Protein AF-A0A936VKK0-F1 (afdb_monomer_lite)

Secondary structure (DSSP, 8-state):
-----HHHHHHHHHHHHHHHHHTT---SS-HHHHHHHTSPP----HHHHHHH---PPPHHHHHHHHHHHHHHHHS-TTS--

pLDDT: mean 89.1, std 9.47, range [53.97, 98.31]

Sequence (81 aa):
MLKVSKKLAMAGSSIISSFYNNWGKTSPVMPSEVEQAECFWYFDSSKAITELGFAPRDSQETLQDTIAYLRRNFLGEGVFD

Radius of gyration: 18.64 Å; chains: 1; bounding box: 44×35×35 Å

Foldseek 3Di:
DDDDDLVRQLVVQVVQQVVQVVVVHGRPGHSVVSVVVPDDDDDDCVVCCVPVVDDDDDPVVVVVVVVVVCCVPPVPVPPVD

Structure (mmCIF, N/CA/C/O backbone):
data_AF-A0A936VKK0-F1
#
_entry.id   AF-A0A936VKK0-F1
#
loop_
_atom_site.group_PDB
_atom_site.id
_atom_site.type_symbol
_atom_site.label_atom_id
_atom_site.label_alt_id
_atom_site.label_comp_id
_atom_site.label_asym_id
_atom_site.label_entity_id
_atom_site.label_seq_id
_atom_site.pdbx_PDB_ins_code
_atom_site.Cartn_x
_atom_site.Cartn_y
_atom_site.Cartn_z
_atom_site.occupancy
_atom_site.B_iso_or_equiv
_atom_site.auth_seq_id
_atom_site.auth_comp_id
_atom_site.auth_asym_id
_atom_site.auth_atom_id
_atom_site.pdbx_PDB_model_num
ATOM 1 N N . MET A 1 1 ? 10.874 -14.767 -2.048 1.00 53.97 1 MET A N 1
ATOM 2 C CA . MET A 1 1 ? 11.063 -13.336 -2.373 1.00 53.97 1 MET A CA 1
ATOM 3 C C . MET A 1 1 ? 12.199 -12.806 -1.508 1.00 53.97 1 MET A C 1
ATOM 5 O O . MET A 1 1 ? 12.130 -12.981 -0.297 1.00 53.97 1 MET A O 1
ATOM 9 N N . LEU A 1 2 ? 13.275 -12.274 -2.097 1.00 67.69 2 LEU A N 1
ATOM 10 C CA . LEU A 1 2 ? 14.413 -11.739 -1.335 1.00 67.69 2 LEU A CA 1
ATOM 11 C C . LEU A 1 2 ? 14.005 -10.401 -0.704 1.00 67.69 2 LEU A C 1
ATOM 13 O O . LEU A 1 2 ? 13.566 -9.499 -1.412 1.00 67.69 2 LEU A O 1
ATOM 17 N N . LYS A 1 3 ? 14.118 -10.280 0.622 1.00 78.38 3 LYS A N 1
ATOM 18 C CA . LYS A 1 3 ? 13.771 -9.051 1.341 1.00 78.38 3 LYS A CA 1
ATOM 19 C C . LYS A 1 3 ? 14.985 -8.123 1.343 1.00 78.38 3 LYS A C 1
ATOM 21 O O . LYS A 1 3 ? 16.022 -8.455 1.913 1.00 78.38 3 LYS A O 1
ATOM 26 N N . VAL A 1 4 ? 14.866 -6.985 0.669 1.00 85.50 4 VAL A N 1
ATOM 27 C CA . VAL A 1 4 ? 15.904 -5.949 0.635 1.00 85.50 4 VAL A CA 1
ATOM 28 C C . VAL A 1 4 ? 15.834 -5.149 1.936 1.00 85.50 4 VAL A C 1
ATOM 30 O O . VAL A 1 4 ? 14.753 -4.920 2.470 1.00 85.50 4 VAL A O 1
ATOM 33 N N . SER A 1 5 ? 16.981 -4.755 2.492 1.00 90.25 5 SER A N 1
ATOM 34 C CA . SER A 1 5 ? 16.982 -3.891 3.675 1.00 90.25 5 SER A CA 1
ATOM 35 C C . SER A 1 5 ? 16.532 -2.477 3.298 1.00 90.25 5 SER A C 1
ATOM 37 O O . SER A 1 5 ? 16.918 -1.967 2.246 1.00 90.25 5 SER A O 1
ATOM 39 N N . LYS A 1 6 ? 15.788 -1.802 4.185 1.00 87.56 6 LYS A N 1
ATOM 40 C CA . LYS A 1 6 ? 15.315 -0.421 3.974 1.00 87.56 6 LYS A CA 1
ATOM 41 C C . LYS A 1 6 ? 16.421 0.524 3.490 1.00 87.56 6 LYS A C 1
ATOM 43 O O . LYS A 1 6 ? 16.225 1.295 2.561 1.00 87.56 6 LYS A O 1
ATOM 48 N N . LYS A 1 7 ? 17.619 0.434 4.082 1.00 91.44 7 LYS A N 1
ATOM 49 C CA . LYS A 1 7 ? 18.772 1.263 3.687 1.00 91.44 7 LYS A CA 1
ATOM 50 C C . LYS A 1 7 ? 19.175 1.040 2.229 1.00 91.44 7 LYS A C 1
ATOM 52 O O . LYS A 1 7 ? 19.463 2.004 1.529 1.00 91.44 7 LYS A O 1
ATOM 57 N N . LEU A 1 8 ? 19.190 -0.215 1.782 1.00 92.12 8 LEU A N 1
ATOM 58 C CA . LEU A 1 8 ? 19.556 -0.554 0.411 1.00 92.12 8 LEU A CA 1
ATOM 59 C C . LEU A 1 8 ? 18.467 -0.120 -0.581 1.00 92.12 8 LEU A C 1
ATOM 61 O O . LEU A 1 8 ? 18.799 0.416 -1.635 1.00 92.12 8 LEU A O 1
ATOM 65 N N . ALA A 1 9 ? 17.190 -0.271 -0.216 1.00 90.12 9 ALA A N 1
ATOM 66 C CA . ALA A 1 9 ? 16.065 0.202 -1.022 1.00 90.12 9 ALA A CA 1
ATOM 67 C C . ALA A 1 9 ? 16.103 1.730 -1.219 1.00 90.12 9 ALA A C 1
ATOM 69 O O . ALA A 1 9 ? 16.059 2.202 -2.353 1.00 90.12 9 ALA A O 1
ATOM 70 N N . MET A 1 10 ? 16.294 2.490 -0.133 1.00 92.88 10 MET A N 1
ATOM 71 C CA . MET A 1 10 ? 16.391 3.958 -0.167 1.00 92.88 10 MET A CA 1
ATOM 72 C C . MET A 1 10 ? 17.614 4.468 -0.945 1.00 92.88 10 MET A C 1
ATOM 74 O O . MET A 1 10 ? 17.537 5.465 -1.668 1.00 92.88 10 MET A O 1
ATOM 78 N N . ALA A 1 11 ? 18.765 3.802 -0.805 1.00 92.44 11 ALA A N 1
ATOM 79 C CA . ALA A 1 11 ? 19.964 4.163 -1.560 1.00 92.44 11 ALA A CA 1
ATOM 80 C C . ALA A 1 11 ? 19.765 3.916 -3.064 1.00 92.44 11 ALA A C 1
ATOM 82 O O . ALA A 1 11 ? 20.052 4.793 -3.879 1.00 92.44 11 ALA A O 1
ATOM 83 N N . GLY A 1 12 ? 19.214 2.753 -3.426 1.00 91.75 12 GLY A N 1
ATOM 84 C CA . GLY A 1 12 ? 18.919 2.404 -4.813 1.00 91.75 12 GLY A CA 1
ATOM 85 C C . GLY A 1 12 ? 17.934 3.371 -5.468 1.00 91.75 12 GLY A C 1
ATOM 86 O O . GLY A 1 12 ? 18.205 3.868 -6.562 1.00 91.75 12 GLY A O 1
ATOM 87 N N . SER A 1 13 ? 16.836 3.711 -4.784 1.00 91.00 13 SER A N 1
ATOM 88 C CA . SER A 1 13 ? 15.842 4.653 -5.311 1.00 91.00 13 SER A CA 1
ATOM 89 C C . SER A 1 13 ? 16.423 6.045 -5.547 1.00 91.00 13 SER A C 1
ATOM 91 O O . SER A 1 13 ? 16.099 6.674 -6.548 1.00 91.00 13 SER A O 1
ATOM 93 N N . SER A 1 14 ? 17.317 6.509 -4.668 1.00 91.06 14 SER A N 1
ATOM 94 C CA . SER A 1 14 ? 17.950 7.833 -4.780 1.00 91.06 14 SER A CA 1
ATOM 95 C C . SER A 1 14 ? 18.919 7.918 -5.964 1.00 91.06 14 SER A C 1
ATOM 97 O O . SER A 1 14 ? 19.001 8.949 -6.640 1.00 91.06 14 SER A O 1
ATOM 99 N N . ILE A 1 15 ? 19.636 6.824 -6.249 1.00 93.75 15 ILE A N 1
ATOM 100 C CA . ILE A 1 15 ? 20.514 6.713 -7.422 1.00 93.75 15 ILE A CA 1
ATOM 101 C C . ILE A 1 15 ? 19.675 6.734 -8.703 1.00 93.75 15 ILE A C 1
ATOM 103 O O . ILE A 1 15 ? 19.958 7.524 -9.606 1.00 93.75 15 ILE A O 1
ATOM 107 N N . ILE A 1 16 ? 18.619 5.913 -8.762 1.00 91.94 16 ILE A N 1
ATOM 108 C CA . ILE A 1 16 ? 17.715 5.847 -9.920 1.00 91.94 16 ILE A CA 1
ATOM 109 C C . ILE A 1 16 ? 17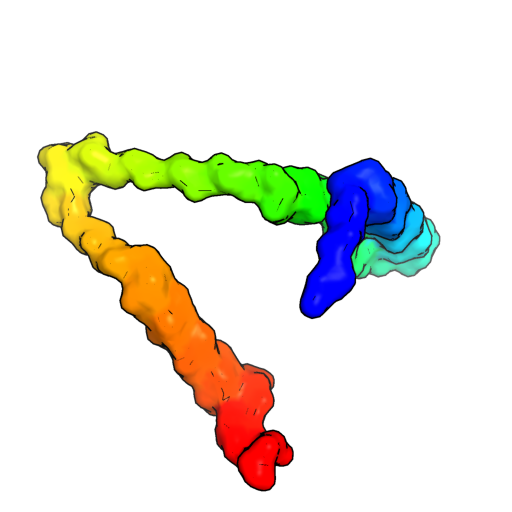.083 7.218 -10.172 1.00 91.94 16 ILE A C 1
ATOM 111 O O . ILE A 1 16 ? 17.165 7.728 -11.289 1.00 91.94 16 ILE A O 1
ATOM 115 N N . SER A 1 17 ? 16.529 7.864 -9.142 1.00 91.50 17 SER A N 1
ATOM 116 C CA . SER A 1 17 ? 15.881 9.165 -9.310 1.00 91.50 17 SER A CA 1
ATOM 117 C C . SER A 1 17 ? 16.837 10.245 -9.801 1.00 91.50 17 SER A C 1
ATOM 119 O O . SER A 1 17 ? 16.484 11.021 -10.685 1.00 91.50 17 SER A O 1
ATOM 121 N N . SER A 1 18 ? 18.066 10.275 -9.280 1.00 91.62 18 SER A N 1
ATOM 122 C CA . SER A 1 18 ? 19.076 11.256 -9.699 1.00 91.62 18 SER A CA 1
ATOM 123 C C . SER A 1 18 ? 19.465 11.082 -11.168 1.00 91.62 18 SER A C 1
ATOM 125 O O . SER A 1 18 ? 19.600 12.065 -11.895 1.00 91.62 18 SER A O 1
ATOM 127 N N . PHE A 1 19 ? 19.592 9.836 -11.625 1.00 95.69 19 PHE A N 1
ATOM 128 C CA . PHE A 1 19 ? 19.929 9.525 -13.010 1.00 95.69 19 PHE A CA 1
ATOM 129 C C . PHE A 1 19 ? 18.836 9.961 -13.994 1.00 95.69 19 PHE A C 1
ATOM 131 O O . PHE A 1 19 ? 19.127 10.624 -14.990 1.00 95.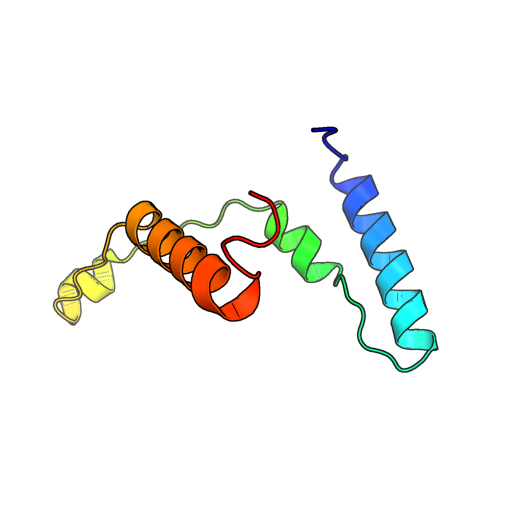69 19 PHE A O 1
ATOM 138 N N . TYR A 1 20 ? 17.574 9.645 -13.690 1.00 94.06 20 TYR A N 1
ATOM 139 C CA . TYR A 1 20 ? 16.438 10.034 -14.531 1.00 94.06 20 TYR A CA 1
ATOM 140 C C . TYR A 1 20 ? 16.260 11.553 -14.586 1.00 94.06 20 TYR A C 1
ATOM 142 O O . TYR A 1 20 ? 16.126 12.112 -15.678 1.00 94.06 20 TYR A O 1
ATOM 150 N N . ASN A 1 21 ? 16.365 12.227 -13.437 1.00 91.19 21 ASN A N 1
ATOM 151 C CA . ASN A 1 21 ? 16.272 13.683 -13.363 1.00 91.19 21 ASN A CA 1
ATOM 152 C C . ASN A 1 21 ? 17.372 14.369 -14.187 1.00 91.19 21 ASN A C 1
ATOM 154 O O . ASN A 1 21 ? 17.092 15.333 -14.896 1.00 91.19 21 ASN A O 1
ATOM 158 N N . ASN A 1 22 ? 18.605 13.849 -14.158 1.00 94.44 22 ASN A N 1
ATOM 159 C CA . ASN A 1 22 ? 19.710 14.382 -14.961 1.00 94.44 22 ASN A CA 1
ATOM 160 C C . ASN A 1 22 ? 19.466 14.252 -16.477 1.00 94.44 22 ASN A C 1
ATOM 162 O O . ASN A 1 22 ? 19.941 15.069 -17.261 1.00 94.44 22 ASN A O 1
ATOM 166 N N . TRP A 1 23 ? 18.701 13.248 -1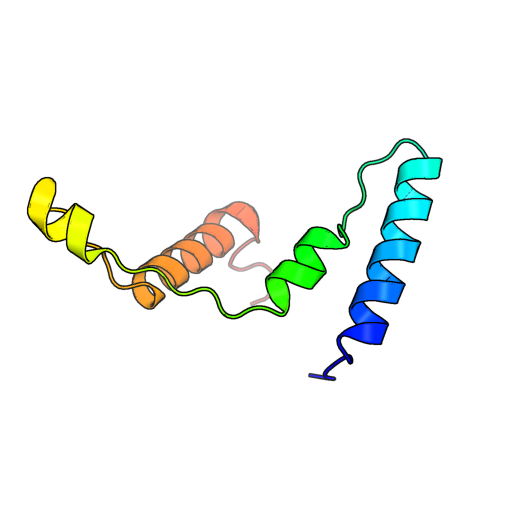6.903 1.00 94.19 23 TRP A N 1
ATOM 167 C CA . TRP A 1 23 ? 18.264 13.081 -18.292 1.00 94.19 23 TRP A CA 1
ATOM 168 C C . TRP A 1 23 ? 16.954 13.806 -18.630 1.00 94.19 23 TRP A C 1
ATOM 170 O O . TRP A 1 23 ? 16.415 13.605 -19.719 1.00 94.19 23 TRP A O 1
ATOM 180 N N . GLY A 1 24 ? 16.432 14.639 -17.724 1.00 92.56 24 GLY A N 1
ATOM 181 C CA . GLY A 1 24 ? 15.180 15.371 -17.926 1.00 92.56 24 GLY A CA 1
ATOM 182 C C . GLY A 1 24 ? 13.951 14.462 -18.023 1.00 92.56 24 GLY A C 1
ATOM 183 O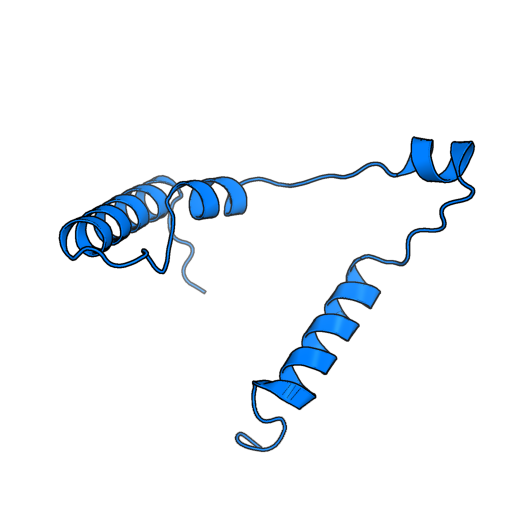 O . GLY A 1 24 ? 12.944 14.855 -18.609 1.00 92.56 24 GLY A O 1
ATOM 184 N N . LYS A 1 25 ? 14.033 13.235 -17.492 1.00 92.88 25 LYS A N 1
ATOM 185 C CA . LYS A 1 25 ? 12.939 12.258 -17.477 1.00 92.88 25 LYS A CA 1
ATOM 186 C C . LYS A 1 25 ? 12.413 12.067 -16.061 1.00 92.88 25 LYS A C 1
ATOM 188 O O . LYS A 1 25 ? 13.158 12.154 -15.091 1.00 92.88 25 LYS A O 1
ATOM 193 N N . THR A 1 26 ? 11.134 11.729 -15.950 1.00 89.31 26 THR A N 1
ATOM 194 C CA . THR A 1 26 ? 10.530 11.332 -14.677 1.00 89.31 26 THR A CA 1
ATOM 195 C C . THR A 1 26 ? 11.094 9.989 -14.228 1.00 89.31 26 THR A C 1
ATOM 197 O O . THR A 1 26 ? 11.132 9.038 -15.012 1.00 89.31 26 THR A O 1
ATOM 200 N N . SER A 1 27 ? 11.534 9.911 -12.972 1.00 90.62 27 SER A N 1
ATOM 201 C CA . SER A 1 27 ? 11.985 8.651 -12.386 1.00 90.62 27 SER A CA 1
ATOM 202 C C . SER A 1 27 ? 10.825 7.657 -12.280 1.00 90.62 27 SER A C 1
ATOM 204 O O . SER A 1 27 ? 9.757 8.040 -11.807 1.00 90.62 27 SER A O 1
ATOM 206 N N . PRO A 1 28 ? 11.025 6.379 -12.640 1.00 89.62 28 PRO A N 1
ATOM 207 C CA . PRO A 1 28 ? 10.025 5.336 -12.428 1.00 89.62 28 PRO A CA 1
ATOM 208 C C . PRO A 1 28 ? 9.900 4.920 -10.954 1.00 89.62 28 PRO A C 1
ATOM 210 O O . PRO A 1 28 ? 8.971 4.202 -10.608 1.00 89.62 28 PRO A O 1
ATOM 213 N N . VAL A 1 29 ? 10.855 5.314 -10.103 1.00 88.69 29 VAL A N 1
ATOM 214 C CA . VAL A 1 29 ? 10.857 5.027 -8.663 1.00 88.69 29 VAL A CA 1
ATOM 215 C C . VAL A 1 29 ? 11.295 6.280 -7.920 1.00 88.69 29 VAL A C 1
ATOM 217 O O . VAL A 1 29 ? 12.430 6.741 -8.098 1.00 88.69 29 VAL A O 1
ATOM 220 N N . MET A 1 30 ? 10.420 6.830 -7.081 1.00 91.00 30 MET A N 1
ATOM 221 C CA . MET A 1 30 ? 10.763 7.980 -6.248 1.00 91.00 30 MET A CA 1
ATOM 222 C C . MET A 1 30 ? 11.185 7.528 -4.842 1.00 91.00 30 MET A C 1
ATOM 224 O O . MET A 1 30 ? 10.517 6.685 -4.243 1.00 91.00 30 MET A O 1
ATOM 228 N N . PRO A 1 31 ? 12.256 8.093 -4.250 1.00 89.19 31 PRO A N 1
ATOM 229 C CA . PRO A 1 31 ? 12.676 7.735 -2.893 1.00 89.19 31 PRO A CA 1
ATOM 230 C C . PRO A 1 31 ? 11.579 7.913 -1.840 1.00 89.19 31 PRO A C 1
ATOM 232 O O . PRO A 1 31 ? 11.478 7.108 -0.921 1.00 89.19 31 PRO A O 1
ATOM 235 N N . SER A 1 32 ? 10.727 8.928 -2.003 1.00 89.94 32 SER A N 1
ATOM 236 C CA . SER A 1 32 ? 9.578 9.161 -1.127 1.00 89.94 32 SER A CA 1
ATOM 237 C C . SER A 1 32 ? 8.557 8.026 -1.184 1.00 89.94 32 SER A C 1
ATOM 239 O O . SER A 1 32 ? 7.983 7.685 -0.162 1.00 89.94 32 SER A O 1
ATOM 241 N N . GLU A 1 33 ? 8.333 7.419 -2.350 1.00 89.56 33 GLU A N 1
ATOM 242 C CA . GLU A 1 33 ? 7.405 6.288 -2.497 1.00 89.56 33 GLU A CA 1
ATOM 243 C C . GLU A 1 33 ? 7.967 5.031 -1.829 1.00 89.56 33 GLU A C 1
ATOM 245 O O . GLU A 1 33 ? 7.239 4.302 -1.158 1.00 89.56 33 GLU A O 1
ATOM 250 N N . VAL A 1 34 ? 9.280 4.810 -1.947 1.00 89.94 34 VAL A N 1
ATOM 251 C CA . VAL A 1 34 ? 9.969 3.704 -1.267 1.00 89.94 34 VAL A CA 1
ATOM 252 C C . VAL A 1 34 ? 9.905 3.872 0.246 1.00 89.94 34 VAL A C 1
ATOM 254 O O . VAL A 1 34 ? 9.634 2.910 0.959 1.00 89.94 34 VAL A O 1
ATOM 257 N N . GLU A 1 35 ? 10.093 5.089 0.752 1.00 90.31 35 GLU A N 1
ATOM 258 C CA . GLU A 1 35 ? 9.936 5.359 2.178 1.00 90.31 35 GLU A CA 1
ATOM 259 C C . GLU A 1 35 ? 8.506 5.085 2.661 1.00 90.31 35 GLU A C 1
ATOM 261 O O . GLU A 1 35 ? 8.325 4.454 3.703 1.00 90.31 35 GLU A O 1
ATOM 266 N N . GLN A 1 36 ? 7.499 5.508 1.893 1.00 90.69 36 GLN A N 1
ATOM 267 C CA . GLN A 1 36 ? 6.090 5.276 2.218 1.00 90.69 36 GLN A CA 1
ATOM 268 C C . GLN A 1 36 ? 5.727 3.786 2.209 1.00 90.69 36 GLN A C 1
ATOM 270 O O . GLN A 1 36 ? 4.937 3.360 3.055 1.00 90.69 36 GLN A O 1
ATOM 275 N N . ALA A 1 37 ? 6.318 2.997 1.306 1.00 88.50 37 ALA A N 1
ATOM 276 C CA . ALA A 1 37 ? 6.114 1.551 1.218 1.00 88.50 37 ALA A CA 1
ATOM 277 C C . ALA A 1 37 ? 6.678 0.781 2.429 1.00 88.50 37 ALA A C 1
ATOM 279 O O . ALA A 1 37 ? 6.237 -0.330 2.715 1.00 88.50 37 ALA A O 1
ATOM 280 N N . GLU A 1 38 ? 7.628 1.371 3.161 1.00 87.25 38 GLU A N 1
ATOM 281 C CA . GLU A 1 38 ? 8.200 0.797 4.388 1.00 87.25 38 GLU A CA 1
ATOM 282 C C . GLU A 1 38 ? 7.361 1.100 5.644 1.00 87.25 38 GLU A C 1
ATOM 284 O O . GLU A 1 38 ? 7.686 0.626 6.736 1.00 87.25 38 GLU A O 1
ATOM 289 N N . CYS A 1 39 ? 6.299 1.900 5.519 1.00 89.19 39 CYS A N 1
ATOM 290 C CA . CYS A 1 39 ? 5.421 2.283 6.621 1.00 89.19 39 CYS A CA 1
ATOM 291 C C . CYS A 1 39 ? 4.119 1.473 6.612 1.00 89.19 39 CYS A C 1
ATOM 293 O O . CYS A 1 39 ? 3.585 1.124 5.561 1.00 89.19 39 CYS A O 1
ATOM 295 N N . PHE A 1 40 ? 3.567 1.217 7.801 1.00 89.31 40 PHE A N 1
ATOM 296 C CA . PHE A 1 40 ? 2.206 0.702 7.928 1.00 89.31 40 PHE A CA 1
ATOM 297 C C . PHE A 1 40 ? 1.221 1.869 7.982 1.00 89.31 40 PHE A C 1
ATOM 299 O O . PHE A 1 40 ? 1.300 2.713 8.876 1.00 89.31 40 PHE A O 1
ATOM 306 N N . TRP A 1 41 ? 0.293 1.903 7.032 1.00 86.31 41 TRP A N 1
ATOM 307 C CA . TRP A 1 41 ? -0.740 2.926 6.951 1.00 86.31 41 TRP A CA 1
ATOM 308 C C . TRP A 1 41 ? -2.024 2.399 7.581 1.00 86.31 41 TRP A C 1
ATOM 310 O O . TRP A 1 41 ? -2.557 1.375 7.159 1.00 86.31 41 TRP A O 1
ATOM 320 N N . TYR A 1 42 ? -2.517 3.113 8.589 1.00 87.50 42 TYR A N 1
ATOM 321 C CA . TYR A 1 42 ? -3.799 2.843 9.228 1.00 87.50 42 TYR A CA 1
ATOM 322 C C . TYR A 1 42 ? -4.748 4.013 8.986 1.00 87.50 42 TYR A C 1
ATOM 324 O O . TYR A 1 42 ? -4.333 5.172 9.007 1.00 87.50 42 TYR A O 1
ATOM 332 N N . PHE A 1 43 ? -6.024 3.703 8.779 1.00 87.69 43 PHE A N 1
ATOM 333 C CA . PHE A 1 43 ? -7.067 4.690 8.554 1.00 87.69 43 PHE A CA 1
ATOM 334 C C . PHE A 1 43 ? -8.275 4.373 9.436 1.00 87.69 43 PHE A C 1
ATOM 336 O O . PHE A 1 43 ? -8.780 3.253 9.410 1.00 87.69 43 PHE A O 1
ATOM 343 N N . ASP A 1 44 ? -8.745 5.365 10.195 1.00 92.44 44 ASP A N 1
ATOM 344 C CA . ASP A 1 44 ? -9.982 5.278 10.971 1.00 92.44 44 ASP A CA 1
ATOM 345 C C . ASP A 1 44 ? -11.086 6.092 10.288 1.00 92.44 44 ASP A C 1
ATOM 347 O O . ASP A 1 44 ? -10.959 7.298 10.078 1.00 92.44 44 ASP A O 1
ATOM 351 N N . SER A 1 45 ? -12.184 5.417 9.952 1.00 93.88 45 SER A N 1
ATOM 352 C CA . SER A 1 45 ? -13.351 6.014 9.293 1.00 93.88 45 SER A CA 1
ATOM 353 C C . SER A 1 45 ? -14.459 6.434 10.268 1.00 93.88 45 SER A C 1
ATOM 355 O O . SER A 1 45 ? -15.505 6.900 9.815 1.00 93.88 45 SER A O 1
ATOM 357 N N . SER A 1 46 ? -14.264 6.285 11.583 1.00 96.00 46 SER A N 1
ATOM 358 C CA . SER A 1 46 ? -15.281 6.507 12.628 1.00 96.00 46 SER A CA 1
ATOM 359 C C . SER A 1 46 ? -16.023 7.842 12.503 1.00 96.00 46 SER A C 1
ATOM 361 O O . SER A 1 46 ? -17.255 7.890 12.569 1.00 96.00 46 SER A O 1
ATOM 363 N N . LYS A 1 47 ? -15.290 8.928 12.241 1.00 96.75 47 LYS A N 1
ATOM 364 C CA . LYS A 1 47 ? -15.870 10.262 12.054 1.00 96.75 47 LYS A CA 1
ATOM 365 C C . LYS A 1 47 ? -16.795 10.325 10.838 1.00 96.75 47 LYS A C 1
ATOM 367 O O . LYS A 1 47 ? -17.915 10.808 10.949 1.00 96.75 47 LYS A O 1
ATOM 372 N N . ALA A 1 48 ? -16.351 9.811 9.692 1.00 97.06 48 ALA A N 1
ATOM 373 C CA . ALA A 1 48 ? -17.145 9.819 8.465 1.00 97.06 48 ALA A CA 1
ATOM 374 C C . ALA A 1 48 ? -18.393 8.933 8.594 1.00 97.06 48 ALA A C 1
ATOM 376 O O . ALA A 1 48 ? -19.463 9.305 8.118 1.00 97.06 48 ALA A O 1
ATOM 377 N N . ILE A 1 49 ? -18.274 7.790 9.277 1.00 97.19 49 ILE A N 1
ATOM 378 C CA . ILE A 1 49 ? -19.416 6.922 9.593 1.00 97.19 49 ILE A CA 1
ATOM 379 C C . ILE A 1 49 ? -20.455 7.706 10.406 1.00 97.19 49 ILE A C 1
ATOM 381 O O . ILE A 1 49 ? -21.638 7.699 10.074 1.00 97.19 49 ILE A O 1
ATOM 385 N N . THR A 1 50 ? -19.999 8.427 11.431 1.00 97.94 50 THR A N 1
ATOM 386 C CA . THR A 1 50 ? -20.872 9.161 12.359 1.00 97.94 50 THR A CA 1
ATOM 387 C C . THR A 1 50 ? -21.518 10.387 11.716 1.00 97.94 50 THR A C 1
ATOM 389 O O . THR A 1 50 ? -22.713 10.612 11.881 1.00 97.94 50 THR A O 1
ATOM 392 N N . GLU A 1 51 ? -20.741 11.195 10.996 1.00 98.31 51 GLU A N 1
ATOM 393 C CA . GLU A 1 51 ? -21.198 12.497 10.496 1.00 98.31 51 GLU A CA 1
ATOM 394 C C . GLU A 1 51 ? -21.879 12.409 9.129 1.00 98.31 51 GLU A C 1
ATOM 396 O O . GLU A 1 51 ? -22.750 13.221 8.825 1.00 98.31 51 GLU A O 1
ATOM 401 N N . LEU A 1 52 ? -21.489 11.439 8.298 1.00 98.06 52 LEU A N 1
ATOM 402 C CA . LEU A 1 52 ? -21.920 11.356 6.900 1.00 98.06 52 LEU A CA 1
ATOM 403 C C . LEU A 1 52 ? -22.731 10.092 6.598 1.00 98.06 52 LEU A C 1
ATOM 405 O O . LEU A 1 52 ? -23.142 9.899 5.456 1.00 98.06 52 LEU A O 1
ATOM 409 N N . GLY A 1 53 ? -22.927 9.205 7.581 1.00 96.94 53 GLY A N 1
ATOM 410 C CA . GLY A 1 53 ? -23.501 7.880 7.338 1.00 96.94 53 GLY A CA 1
ATOM 411 C C . GLY A 1 53 ? -22.639 7.041 6.392 1.00 96.94 53 GLY A C 1
ATOM 412 O O . GLY A 1 53 ? -23.156 6.184 5.677 1.00 96.94 53 GLY A O 1
ATOM 413 N N . PHE A 1 54 ? -21.332 7.321 6.335 1.00 96.50 54 PHE A N 1
ATOM 414 C CA . PHE A 1 54 ? -20.413 6.599 5.465 1.00 96.50 54 PHE A CA 1
ATOM 415 C C . PHE A 1 54 ? -20.364 5.120 5.863 1.00 96.50 54 PHE A C 1
ATOM 417 O O . PHE A 1 54 ? -20.209 4.797 7.035 1.00 96.50 54 PHE A O 1
ATOM 424 N N . ALA A 1 55 ? -20.463 4.223 4.885 1.00 95.25 55 ALA A N 1
ATOM 425 C CA . ALA A 1 55 ? -20.357 2.783 5.083 1.00 95.25 55 ALA A CA 1
ATOM 426 C C . ALA A 1 55 ? -19.166 2.259 4.261 1.00 95.25 55 ALA A C 1
ATOM 428 O O . ALA A 1 55 ? -19.336 1.962 3.075 1.00 95.25 55 ALA A O 1
ATOM 429 N N . PRO A 1 56 ? -17.945 2.210 4.835 1.00 91.88 56 PRO A N 1
ATOM 430 C CA . PRO A 1 56 ? -16.784 1.710 4.112 1.00 91.88 56 PRO A CA 1
ATOM 431 C C . PRO A 1 56 ? -16.979 0.236 3.753 1.00 91.88 56 PRO A C 1
ATOM 433 O O . PRO A 1 56 ? -17.388 -0.571 4.587 1.00 91.88 56 PRO A O 1
ATOM 436 N N . ARG A 1 57 ? -16.657 -0.110 2.504 1.00 92.75 57 ARG A N 1
ATOM 437 C CA . ARG A 1 57 ? -16.529 -1.506 2.075 1.00 92.75 57 ARG A CA 1
ATOM 438 C C . ARG A 1 57 ? -15.265 -2.121 2.665 1.00 92.75 57 ARG A C 1
ATOM 440 O O . ARG A 1 57 ? -14.332 -1.403 3.034 1.00 92.75 57 ARG A O 1
ATOM 447 N N . ASP A 1 58 ? -15.226 -3.447 2.711 1.00 90.50 58 ASP A N 1
ATOM 448 C CA . ASP A 1 58 ? -14.033 -4.163 3.140 1.00 90.50 58 ASP A CA 1
ATOM 449 C C . ASP A 1 58 ? -12.842 -3.857 2.206 1.00 90.50 58 ASP A C 1
ATOM 451 O O . ASP A 1 58 ? -12.966 -3.763 0.977 1.00 90.50 58 ASP A O 1
ATOM 455 N N . SER A 1 59 ? -11.666 -3.643 2.799 1.00 89.50 59 SER A N 1
ATOM 456 C CA . SER A 1 59 ? -10.472 -3.237 2.052 1.00 89.50 59 SER A CA 1
ATOM 457 C C . SER A 1 59 ? -9.900 -4.370 1.200 1.00 89.50 59 SER A C 1
ATOM 459 O O . SER A 1 59 ? -9.337 -4.104 0.138 1.00 89.50 59 SER A O 1
ATOM 461 N N . GLN A 1 60 ? -10.065 -5.631 1.614 1.00 91.44 60 GLN A N 1
ATOM 462 C CA . GLN A 1 60 ? -9.660 -6.773 0.797 1.00 91.44 60 GLN A CA 1
ATOM 463 C C . GLN A 1 60 ? -10.612 -6.960 -0.378 1.00 91.44 60 GLN A C 1
ATOM 465 O O . GLN A 1 60 ? -10.146 -7.167 -1.495 1.00 91.44 60 GLN A O 1
ATOM 470 N N . GLU A 1 61 ? -11.920 -6.827 -0.158 1.00 94.00 61 GLU A N 1
ATOM 471 C CA . GLU A 1 61 ? -12.922 -6.901 -1.229 1.00 94.00 61 GLU A CA 1
ATOM 472 C C . GLU A 1 61 ? -12.624 -5.885 -2.346 1.00 94.00 61 GLU A C 1
ATOM 474 O O . GLU A 1 61 ? -12.453 -6.247 -3.510 1.00 94.00 61 GLU A O 1
ATOM 479 N N . THR A 1 62 ? -12.462 -4.611 -1.980 1.00 94.00 62 THR A N 1
ATOM 480 C CA . THR A 1 62 ? -12.170 -3.534 -2.943 1.00 94.00 62 THR A CA 1
ATOM 481 C C . THR A 1 62 ? -10.818 -3.698 -3.646 1.00 94.00 62 THR A C 1
ATOM 483 O O . THR A 1 62 ? -10.691 -3.378 -4.835 1.00 94.00 62 THR A O 1
ATOM 486 N N . LEU A 1 63 ? -9.807 -4.236 -2.955 1.00 93.56 63 LEU A N 1
ATOM 487 C CA . LEU A 1 63 ? -8.514 -4.559 -3.558 1.00 93.56 63 LEU A CA 1
ATOM 488 C C . LEU A 1 63 ? -8.644 -5.668 -4.611 1.00 93.56 63 LEU A C 1
ATOM 490 O O . LEU A 1 63 ? -8.098 -5.529 -5.708 1.00 93.56 63 LEU A O 1
ATOM 494 N N . GLN A 1 64 ? -9.371 -6.744 -4.305 1.00 95.38 64 GLN A N 1
ATOM 495 C CA . GLN A 1 64 ? -9.583 -7.844 -5.251 1.00 95.38 64 GLN A CA 1
ATOM 496 C C . GLN A 1 64 ? -10.351 -7.381 -6.492 1.00 95.38 64 GLN A C 1
ATOM 498 O O . GLN A 1 64 ? -9.933 -7.697 -7.609 1.00 95.38 64 GLN A O 1
ATOM 503 N N . ASP A 1 65 ? -11.393 -6.564 -6.320 1.00 96.00 65 ASP A N 1
ATOM 504 C CA . ASP A 1 65 ? -12.135 -5.965 -7.437 1.00 96.00 65 ASP A CA 1
ATOM 505 C C . ASP A 1 65 ? -11.213 -5.142 -8.347 1.00 96.00 65 ASP A C 1
ATOM 507 O O . ASP A 1 65 ? -11.270 -5.247 -9.576 1.00 96.00 65 ASP A O 1
ATOM 511 N N . THR A 1 66 ? -10.315 -4.357 -7.746 1.00 95.31 66 THR A N 1
ATOM 512 C CA . THR A 1 66 ? -9.344 -3.538 -8.483 1.00 95.31 66 THR A CA 1
ATOM 513 C C . THR A 1 66 ? -8.372 -4.412 -9.275 1.00 95.31 66 THR A C 1
ATOM 515 O O . THR A 1 66 ? -8.133 -4.157 -10.457 1.00 95.31 66 THR A O 1
ATOM 518 N N . ILE A 1 67 ? -7.834 -5.474 -8.664 1.00 94.12 67 ILE A N 1
ATOM 519 C CA . ILE A 1 67 ? -6.939 -6.424 -9.343 1.00 94.12 67 ILE A CA 1
ATOM 520 C C . ILE A 1 67 ? -7.661 -7.098 -10.514 1.00 94.12 67 ILE A C 1
ATOM 522 O O . ILE A 1 67 ? -7.108 -7.158 -11.615 1.00 94.12 67 ILE A O 1
ATOM 526 N N . ALA A 1 68 ? -8.886 -7.581 -10.294 1.00 93.62 68 ALA A N 1
ATOM 527 C CA . ALA A 1 68 ? -9.690 -8.227 -11.328 1.00 93.62 68 ALA A CA 1
ATOM 528 C C . ALA A 1 68 ? -9.955 -7.274 -12.503 1.00 93.62 68 ALA A C 1
ATOM 530 O O . ALA A 1 68 ? -9.775 -7.641 -13.665 1.00 93.62 68 ALA A O 1
ATOM 531 N N . TYR A 1 69 ? -10.303 -6.020 -12.209 1.00 94.94 69 TYR A N 1
ATOM 532 C CA . TYR A 1 69 ? -10.486 -4.991 -13.225 1.00 94.94 69 TYR A CA 1
ATOM 533 C C . TYR A 1 69 ? -9.203 -4.729 -14.028 1.00 94.94 69 TYR A C 1
ATOM 535 O O . TYR A 1 69 ? -9.249 -4.676 -15.260 1.00 94.94 69 TYR A O 1
ATOM 543 N N . LEU A 1 70 ? -8.052 -4.598 -13.362 1.00 94.75 70 LEU A N 1
ATOM 544 C CA . LEU A 1 70 ? -6.776 -4.348 -14.038 1.00 94.75 70 LEU A CA 1
ATO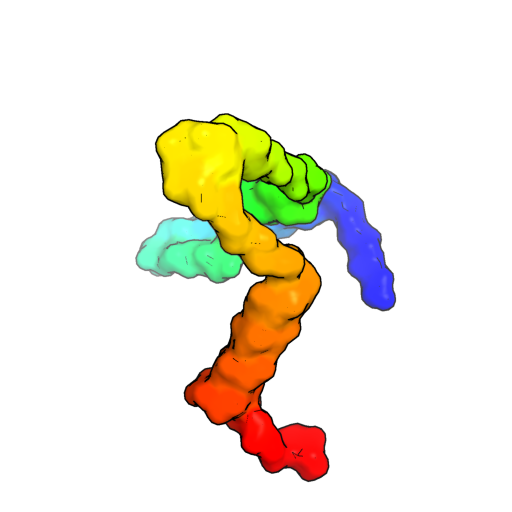M 545 C C . LEU A 1 70 ? -6.364 -5.506 -14.949 1.00 94.75 70 LEU A C 1
ATOM 547 O O . LEU A 1 70 ? -5.945 -5.274 -16.086 1.00 94.75 70 LEU A O 1
ATOM 551 N N . ARG A 1 71 ? -6.526 -6.745 -14.475 1.00 90.94 71 ARG A N 1
ATOM 552 C CA . ARG A 1 71 ? -6.242 -7.950 -15.264 1.00 90.94 71 ARG A CA 1
ATOM 553 C C . ARG A 1 71 ? -7.059 -7.978 -16.544 1.00 90.94 71 ARG A C 1
ATOM 555 O O . ARG A 1 71 ? -6.484 -8.054 -17.629 1.00 90.94 71 ARG A O 1
ATOM 562 N N . ARG A 1 72 ? -8.374 -7.815 -16.409 1.00 91.50 72 ARG A N 1
ATOM 563 C CA . ARG A 1 72 ? -9.317 -7.868 -17.526 1.00 91.50 72 ARG A CA 1
ATOM 564 C C . ARG A 1 72 ? -9.064 -6.799 -18.585 1.00 91.50 72 ARG A C 1
ATOM 566 O O . ARG A 1 72 ? -9.193 -7.079 -19.769 1.00 91.50 72 ARG A O 1
ATOM 573 N N . ASN A 1 73 ? -8.742 -5.573 -18.169 1.00 93.88 73 ASN A N 1
ATOM 574 C CA . ASN A 1 73 ? -8.777 -4.419 -19.074 1.00 93.88 73 ASN A CA 1
ATOM 575 C C . ASN A 1 73 ? -7.399 -3.938 -19.545 1.00 93.88 73 ASN A C 1
ATOM 577 O O . ASN A 1 73 ? -7.320 -3.289 -20.584 1.00 93.88 73 ASN A O 1
ATOM 581 N N . PHE A 1 74 ? -6.323 -4.224 -18.804 1.00 90.06 74 PHE A N 1
ATOM 582 C CA . PHE A 1 74 ? -5.005 -3.635 -19.084 1.00 90.06 74 PHE A CA 1
ATOM 583 C C . PHE A 1 74 ? -3.876 -4.654 -19.187 1.00 90.06 74 PHE A C 1
ATOM 585 O O . PHE A 1 74 ? -2.903 -4.393 -19.889 1.00 90.06 74 PHE A O 1
ATOM 592 N N . LEU A 1 75 ? -3.978 -5.797 -18.501 1.00 85.44 75 LEU A N 1
ATOM 593 C CA . LEU A 1 75 ? -2.880 -6.771 -18.430 1.00 85.44 75 LEU A CA 1
ATOM 594 C C . LEU A 1 75 ? -3.079 -7.996 -19.334 1.00 85.44 75 LEU A C 1
ATOM 596 O O . LEU A 1 75 ? -2.252 -8.901 -19.297 1.00 85.44 75 LEU A O 1
ATOM 600 N N . GLY A 1 76 ? -4.139 -8.015 -20.149 1.00 75.75 76 GLY A N 1
ATOM 601 C CA . GLY A 1 76 ? -4.394 -9.088 -21.110 1.00 75.75 76 GLY A CA 1
ATOM 602 C C . GLY A 1 76 ? -4.716 -10.419 -20.432 1.00 75.75 76 GLY A C 1
ATOM 603 O O . GLY A 1 76 ? -3.994 -11.397 -20.615 1.00 75.75 76 GLY A O 1
ATOM 604 N N . GLU A 1 77 ? -5.782 -10.452 -19.629 1.00 65.69 77 GLU A N 1
ATOM 605 C CA . GLU A 1 77 ? -6.324 -11.696 -19.065 1.00 65.69 77 GLU A CA 1
ATOM 606 C C . GLU A 1 77 ? -6.536 -12.729 -20.198 1.00 65.69 77 GLU A C 1
ATOM 608 O O . GLU A 1 77 ? -7.277 -12.461 -21.143 1.00 65.69 77 GLU A O 1
ATOM 613 N N . GLY A 1 78 ? -5.809 -13.858 -20.147 1.00 64.81 78 GLY A N 1
ATOM 614 C CA . GLY A 1 78 ? -5.786 -14.901 -21.189 1.00 64.81 78 GLY A CA 1
ATOM 615 C C . GLY A 1 78 ? -4.537 -14.969 -22.088 1.00 64.81 78 GLY A C 1
ATOM 616 O O . GLY A 1 78 ? -4.438 -15.871 -22.912 1.00 64.81 78 GLY A O 1
ATOM 617 N N . VAL A 1 79 ? -3.565 -14.053 -21.965 1.00 62.41 79 VAL A N 1
ATOM 618 C CA . VAL A 1 79 ? -2.311 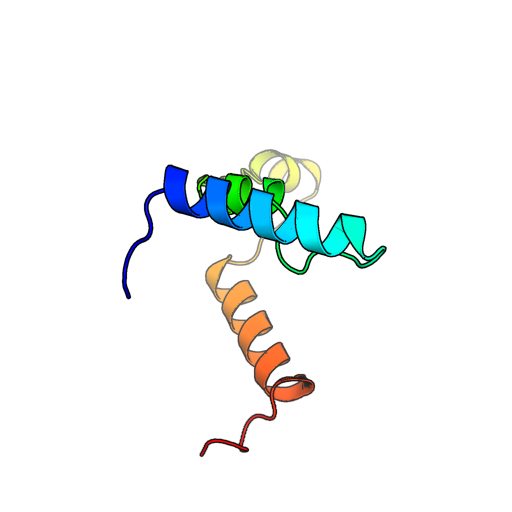-14.090 -22.765 1.00 62.41 79 VAL A CA 1
ATOM 619 C C . VAL A 1 79 ? -1.259 -15.054 -22.184 1.00 62.41 79 VAL A C 1
ATOM 621 O O . VAL A 1 79 ? -0.329 -15.452 -22.883 1.00 62.41 79 VAL A O 1
ATOM 624 N N . PHE A 1 80 ? -1.403 -15.436 -20.914 1.00 59.06 80 PHE A N 1
ATOM 625 C CA . PHE A 1 80 ? -0.463 -16.301 -20.187 1.00 59.06 80 PHE A CA 1
ATOM 626 C C . PHE A 1 80 ? -1.086 -17.625 -19.708 1.00 59.06 80 PHE A C 1
ATOM 628 O O . PHE A 1 80 ? -0.500 -18.268 -18.836 1.00 59.06 80 PHE A O 1
ATOM 635 N N . ASP A 1 81 ? -2.255 -17.994 -20.241 1.00 54.72 81 ASP A N 1
ATOM 636 C CA . ASP A 1 81 ? -2.904 -19.291 -19.988 1.00 54.72 81 ASP A CA 1
ATOM 637 C C . ASP A 1 81 ? -2.292 -20.419 -20.838 1.00 54.72 81 ASP A C 1
ATOM 639 O O . ASP A 1 81 ? -1.906 -20.155 -22.004 1.00 54.72 81 ASP A O 1
#

=== Feature glossary ===
A reading guide for the features in this record.

Start from the sequence.

  · Sequence gives the chain of amino acids in standard one-letter code (A=alanine, C=cysteine, …, Y=tyrosine), read N→C. It is the only feature that is directly encoded by the gene; all structural features are derived from the folded form of this sequence.

Fold it, and you get atomic coordinates and the backbone conformation that goes with them.

  · The mmCIF table is the protein's shape written out atom by atom. For each backbone N, Cα, C, and carbonyl O, it records an (x, y, z) coordinate triple in Å plus the residue type, chain letter, and residue number.

  · Backbone dihedral angles. Every residue except chain termini has a φ (preceding-C → N → Cα → C) and a ψ (N → Cα → C → next-N). They are reported in degrees following the IUPAC sign convention. Secondary structure is essentially a statement about which (φ, ψ) basin each residue occupies.

  · DSSP 8-state secondary structure assigns each residue one of H (α-helix), G (3₁₀-helix), I (π-helix), E (extended β-strand), B (isolated β-bridge), T (hydrogen-bonded turn), S (bend), or '-' (coil). The assignment is computed from backbone hydrogen-bond geometry via the Kabsch–Sander algorithm.

  · P-SEA three-state annotation labels each residue as helix, strand, or coil based purely on the geometry of the Cα trace. It serves as a fallback when the full backbone (and thus DSSP) is unavailable.

Summarize the fold with a handful of shape descriptors and a per-residue structural alphabet.

  · Radius of gyration (Rg) is the root-mean-square distance of Cα atoms from their centroid — a single number for overall size and compactness. A globular domain of N residues has Rg ≈ 2.2·N^0.38 Å; an extended or disordered chain has a much larger Rg. The Cα contact count is the number of residue pairs whose Cα atoms are within 8 Å and are more than four positions apart in sequence — a standard proxy for tertiary packing density. The bounding box is the smallest axis-aligned box enclosing all Cα atoms.

  · Foldseek's 3Di representation compresses backbone geometry into a per-residue letter drawn from a learned twenty-state alphabet. It captures the tertiary interaction pattern around each residue — which residues are packed against it in space, regardless of where they are in sequence.

  · Accessible surface area quantifies burial. A residue with SASA near zero is packed into the hydrophobic core; one with SASA >100 Å² sits on the surface. Computed here via the Shrake–Rupley numerical algorithm with a 1.4 Å probe.

Ask how reliable the model is.

  · For AlphaFold models, the B-factor field carries pLDDT — the model's own estimate of local accuracy on a 0–100 scale. Regions with pLDDT<50 should be treated as essentially unmodeled; they often correspond to intrinsically disordered segments.

  · For experimental (PDB) structures, the B-factor (temperature factor) quantifies the positional spread of each atom in the crystal — a combination of thermal vibration and static disorder — in units of Å². High B-factors mark flexible loops or poorly resolved regions; low B-factors mark the rigid, well-ordered core.

  · PAE(i, j) answers: if I align the predicted and true structures on residue i, how far off (in Å) do I expect residue j to be? A block-diagonal PAE matrix with low values on the blocks and high values off-diagonal is the signature of a multi-domain protein with confidently predicted domains but uncertain inter-domain orientation.

Place it in context: what it resembles, what it is annotated as, and how it looks.

  · Structural nearest neighbors (via Foldseek easy-search vs the PDB). Reported per hit: target PDB id, E-value, and alignment TM-score. A TM-score above ~0.5 is the conventional threshold for 'same fold'.

  · Functional annotations link the protein to curated databases. InterPro entries identify conserved domains and families by matching the sequence against member-database signatures (Pfam, PROSITE, CDD, …). Gene Ontology (GO) terms describe molecular function, biological process, and cellular component in a controlled vocabulary. CATH places the structure in a hierarchical fold classification (Class/Architecture/Topology/Homologous-superfamily). The organism is the source species.

  · Plot images: a contact map (which residues are close in 3D, as an N×N binary image), a Ramachandran scatter (backbone torsion angles, revealing secondary-structure composition at a glance), and — for AlphaFold structures — a PAE heatmap (pairwise prediction confidence).

  · Structure images are PyMOL renders from six orthogonal camera directions. Cartoon representation draws helices as coils and strands as arrows; sticks shows the backbone as bonds; surface shows the solvent-excluded envelope. Rainbow coloring maps sequence position to hue (blue→red, N→C); chain coloring assigns a distinct color per polypeptide.